Protein AF-A0A2U3XKX7-F1 (afdb_monomer_lite)

Structure (mmCIF, N/CA/C/O backbone):
data_AF-A0A2U3XKX7-F1
#
_entry.id   AF-A0A2U3XKX7-F1
#
loop_
_atom_site.group_PDB
_atom_site.id
_atom_site.type_symbol
_atom_site.label_atom_id
_atom_site.label_alt_id
_atom_site.label_comp_id
_atom_site.label_asym_id
_atom_site.label_entity_id
_atom_site.label_seq_id
_atom_site.pdbx_PDB_ins_code
_atom_site.Cartn_x
_atom_site.Cartn_y
_atom_site.Cartn_z
_atom_site.occupancy
_atom_site.B_iso_or_equiv
_atom_site.auth_seq_id
_atom_site.auth_comp_id
_atom_site.auth_asym_id
_atom_site.auth_atom_id
_atom_site.pdbx_PDB_model_num
ATOM 1 N N . MET A 1 1 ? -7.008 1.959 60.439 1.00 56.16 1 MET A N 1
ATOM 2 C CA . MET A 1 1 ? -7.130 2.000 58.962 1.00 56.16 1 MET A CA 1
ATOM 3 C C . MET A 1 1 ? -8.613 1.902 58.623 1.00 56.16 1 MET A C 1
ATOM 5 O O . MET A 1 1 ? -9.250 0.971 59.090 1.00 56.16 1 MET A O 1
ATOM 9 N N . ASN A 1 2 ? -9.193 2.887 57.932 1.00 83.81 2 ASN A N 1
ATOM 10 C CA . ASN A 1 2 ? -10.648 2.980 57.759 1.00 83.81 2 ASN A CA 1
ATOM 11 C C . ASN A 1 2 ? -11.076 2.221 56.484 1.00 83.81 2 ASN A C 1
ATOM 13 O O . ASN A 1 2 ? -10.810 2.687 55.373 1.00 83.81 2 ASN A O 1
ATOM 17 N N . GLN A 1 3 ? -11.657 1.028 56.643 1.00 82.06 3 GLN A N 1
ATOM 18 C CA . GLN A 1 3 ? -11.861 0.050 55.558 1.00 82.06 3 GLN A CA 1
ATOM 19 C C . GLN A 1 3 ? -12.767 0.563 54.429 1.00 82.06 3 GLN A C 1
ATOM 21 O O . GLN A 1 3 ? -12.496 0.310 53.257 1.00 82.06 3 GLN A O 1
ATOM 26 N N . GLU A 1 4 ? -13.788 1.356 54.748 1.00 83.44 4 GLU A N 1
ATOM 27 C CA . GLU A 1 4 ? -14.734 1.869 53.749 1.00 83.44 4 GLU A CA 1
ATOM 28 C C . GLU A 1 4 ? -14.098 2.846 52.756 1.00 83.44 4 GLU A C 1
ATOM 30 O O . GLU A 1 4 ? -14.389 2.819 51.558 1.00 83.44 4 GLU A O 1
ATOM 35 N N . LYS A 1 5 ? -13.201 3.717 53.237 1.00 82.25 5 LYS A N 1
ATOM 36 C CA . LYS A 1 5 ? -12.484 4.667 52.373 1.00 82.25 5 LYS A CA 1
ATOM 37 C C . LYS A 1 5 ? -11.531 3.934 51.433 1.00 82.25 5 LYS A C 1
ATOM 39 O O . LYS A 1 5 ? -11.406 4.319 50.272 1.00 82.25 5 LYS A O 1
ATOM 44 N N . LEU A 1 6 ? -10.907 2.860 51.918 1.00 81.31 6 LEU A N 1
ATOM 45 C CA . LEU A 1 6 ? -10.013 2.028 51.119 1.00 81.31 6 LEU A CA 1
ATOM 46 C C . LEU A 1 6 ? -10.777 1.286 50.012 1.00 81.31 6 LEU A C 1
ATOM 48 O O . LEU A 1 6 ? -10.338 1.296 48.864 1.00 81.31 6 LEU A O 1
ATOM 52 N N . ALA A 1 7 ? -11.951 0.729 50.324 1.00 79.44 7 ALA A N 1
ATOM 53 C CA . ALA A 1 7 ? -12.810 0.068 49.341 1.00 79.44 7 ALA A CA 1
ATOM 54 C C . ALA A 1 7 ? -13.290 1.033 48.239 1.00 79.44 7 ALA A C 1
ATOM 56 O O . ALA A 1 7 ? -13.259 0.694 47.055 1.00 79.44 7 ALA A O 1
ATOM 57 N N . LYS A 1 8 ? -13.662 2.269 48.603 1.00 78.75 8 LYS A N 1
ATOM 58 C CA . LYS A 1 8 ? -14.044 3.312 47.632 1.00 78.75 8 LYS A CA 1
ATOM 59 C C . LYS A 1 8 ? -12.889 3.690 46.699 1.00 78.75 8 LYS A C 1
ATOM 61 O O . LYS A 1 8 ? -13.094 3.797 45.493 1.00 78.75 8 LYS A O 1
ATOM 66 N N . LEU A 1 9 ? -11.674 3.834 47.231 1.00 79.44 9 LEU A N 1
ATOM 67 C CA . LEU A 1 9 ? -10.473 4.117 46.435 1.00 79.44 9 LEU A CA 1
ATOM 68 C C . LEU A 1 9 ? -10.124 2.967 45.477 1.00 79.44 9 LEU A C 1
ATOM 70 O O . LEU A 1 9 ? -9.765 3.217 44.327 1.00 79.44 9 LEU A O 1
ATOM 74 N N . GLN A 1 10 ? -10.284 1.715 45.914 1.00 75.06 10 GLN A N 1
ATOM 75 C CA . GLN A 1 10 ? -10.091 0.535 45.063 1.00 75.06 10 GLN A CA 1
ATOM 76 C C . GLN A 1 10 ? -11.146 0.402 43.956 1.00 75.06 10 GLN A C 1
ATOM 78 O O . GLN A 1 10 ? -10.856 -0.163 42.907 1.00 75.06 10 GLN A O 1
ATOM 83 N N . ALA A 1 11 ? -12.357 0.927 44.145 1.00 72.75 11 ALA A N 1
ATOM 84 C CA . ALA A 1 11 ? -13.367 0.959 43.087 1.00 72.75 11 ALA A CA 1
ATOM 85 C C . ALA A 1 11 ? -13.100 2.065 42.044 1.00 72.75 11 ALA A C 1
ATOM 87 O O . ALA A 1 11 ? -13.509 1.938 40.891 1.00 72.75 11 ALA A O 1
ATOM 88 N N . GLN A 1 12 ? -12.395 3.135 42.428 1.00 72.81 12 GLN A N 1
ATOM 89 C CA . GLN A 1 12 ? -12.201 4.343 41.615 1.00 72.81 12 GLN A CA 1
ATOM 90 C C . GLN A 1 12 ? -10.911 4.340 40.768 1.00 72.81 12 GLN A C 1
ATOM 92 O O . GLN A 1 12 ? -10.515 5.373 40.222 1.00 72.81 12 GLN A O 1
ATOM 97 N N . VAL A 1 13 ? -10.223 3.202 40.638 1.00 69.94 13 VAL A N 1
ATOM 98 C CA . VAL A 1 13 ? -8.987 3.117 39.841 1.00 69.94 13 VAL A CA 1
ATOM 99 C C . VAL A 1 13 ? -9.258 3.461 38.374 1.00 69.94 13 VAL A C 1
ATOM 101 O O . VAL A 1 13 ? -10.048 2.812 37.690 1.00 69.94 13 VAL A O 1
ATOM 104 N N . ARG A 1 14 ? -8.523 4.464 37.871 1.00 64.75 14 ARG A N 1
ATOM 105 C CA . ARG A 1 14 ? -8.588 5.026 36.503 1.00 64.75 14 ARG A CA 1
ATOM 106 C C . ARG A 1 14 ? -8.412 4.016 35.357 1.00 64.75 14 ARG A C 1
ATOM 108 O O . ARG A 1 14 ? -8.610 4.375 34.204 1.00 64.75 14 ARG A O 1
ATOM 115 N N . ILE A 1 15 ? -8.033 2.776 35.658 1.00 72.06 15 ILE A N 1
ATOM 116 C CA . ILE A 1 1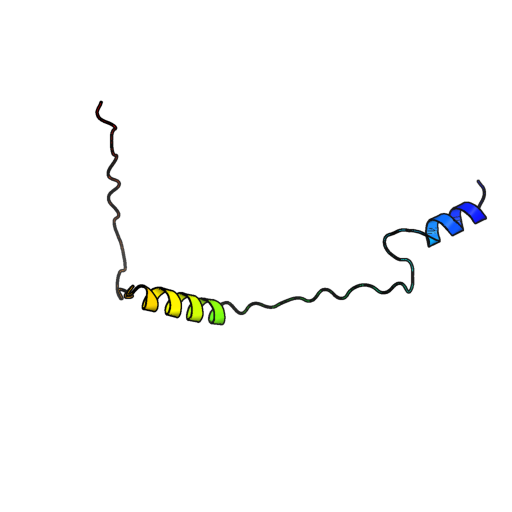5 ? -7.768 1.699 34.689 1.00 72.06 15 ILE A CA 1
ATOM 117 C C . ILE A 1 15 ? -9.049 0.901 34.369 1.00 72.06 15 ILE A C 1
ATOM 119 O O . ILE A 1 15 ? -9.069 0.086 33.450 1.00 72.06 15 ILE A O 1
ATOM 123 N N . GLY A 1 16 ? -10.146 1.198 35.071 1.00 72.19 16 GLY A N 1
ATOM 124 C CA . GLY A 1 16 ? -11.425 0.533 34.892 1.00 72.19 16 GLY A CA 1
ATOM 125 C C . GLY A 1 16 ? -11.538 -0.701 35.786 1.00 72.19 16 GLY A C 1
ATOM 126 O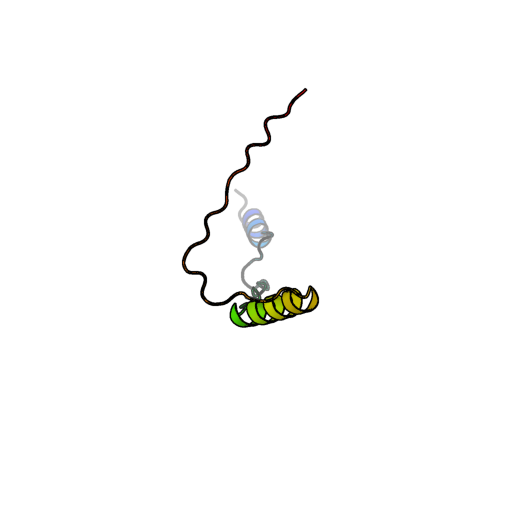 O . GLY A 1 16 ? -10.723 -1.618 35.733 1.00 72.19 16 GLY A O 1
ATOM 127 N N . GLY A 1 17 ? -12.558 -0.703 36.646 1.00 78.50 17 GLY A N 1
ATOM 128 C CA . GLY A 1 17 ? -12.869 -1.808 37.549 1.00 78.50 17 GLY A CA 1
ATOM 129 C C . GLY A 1 17 ? -13.531 -3.004 36.858 1.00 78.50 17 GLY A C 1
ATOM 130 O O . GLY A 1 17 ? -13.737 -3.038 35.639 1.00 78.50 17 GLY A O 1
ATOM 131 N N . LYS A 1 18 ? -13.913 -3.997 37.664 1.00 74.38 18 LYS A N 1
ATOM 132 C CA . LYS A 1 18 ? -14.669 -5.177 37.222 1.00 74.38 18 LYS A CA 1
ATOM 133 C C . LYS A 1 18 ? -15.971 -4.732 36.535 1.00 74.38 18 LYS A C 1
ATOM 135 O O . LYS A 1 18 ? -16.766 -4.020 37.132 1.00 74.38 18 LYS A O 1
ATOM 140 N N . GLY A 1 19 ? -16.169 -5.132 35.278 1.00 76.81 19 GLY A N 1
ATOM 141 C CA . GLY A 1 19 ? -17.341 -4.751 34.474 1.00 76.81 19 GLY A CA 1
ATOM 142 C C . GLY A 1 19 ? -17.184 -3.467 33.650 1.00 76.81 19 GLY A C 1
ATOM 143 O O . GLY A 1 19 ? -18.081 -3.140 32.878 1.00 76.81 19 GLY A O 1
ATOM 144 N N . THR A 1 20 ? -16.057 -2.753 33.747 1.00 78.62 20 THR A N 1
ATOM 145 C CA . THR A 1 20 ? -15.807 -1.599 32.868 1.00 78.62 20 THR A CA 1
ATOM 146 C C . THR A 1 20 ? -15.523 -2.035 31.431 1.00 78.62 20 THR A C 1
ATOM 148 O O . THR A 1 20 ? -14.901 -3.070 31.172 1.00 78.62 20 THR A O 1
ATOM 151 N N . ALA A 1 21 ? -16.005 -1.243 30.471 1.00 77.00 21 ALA A N 1
ATOM 152 C CA . ALA A 1 21 ? -15.853 -1.530 29.052 1.00 77.00 21 ALA A CA 1
ATOM 153 C C . ALA A 1 21 ? -14.371 -1.483 28.647 1.00 77.00 21 ALA A C 1
ATOM 155 O O . ALA A 1 21 ? -13.775 -0.417 28.483 1.00 77.00 21 ALA A O 1
ATOM 156 N N . ARG A 1 22 ? -13.763 -2.655 28.452 1.00 79.12 22 ARG A N 1
ATOM 157 C CA . ARG A 1 22 ? -12.404 -2.756 27.919 1.00 79.12 22 ARG A CA 1
ATOM 158 C C . ARG A 1 22 ? -12.440 -2.544 26.410 1.00 79.12 22 ARG A C 1
ATOM 160 O O . ARG A 1 22 ? -13.081 -3.305 25.684 1.00 79.12 22 ARG A O 1
ATOM 167 N N . ARG A 1 23 ? -11.717 -1.537 25.912 1.00 81.81 23 ARG A N 1
ATOM 168 C CA . ARG A 1 23 ? -11.593 -1.310 24.467 1.00 81.81 23 ARG A CA 1
ATOM 169 C C . ARG A 1 23 ? -10.925 -2.528 23.817 1.00 81.81 23 ARG A C 1
ATOM 171 O O . ARG A 1 23 ? -9.802 -2.889 24.167 1.00 81.81 23 ARG A O 1
ATOM 178 N N . LYS A 1 24 ? -11.599 -3.154 22.851 1.00 77.69 24 LYS A N 1
ATOM 179 C CA . LYS A 1 24 ? -10.997 -4.186 21.996 1.00 77.69 24 LYS A CA 1
ATOM 180 C C . LYS A 1 24 ? -9.913 -3.529 21.133 1.00 77.69 24 LYS A C 1
ATOM 182 O O . LYS A 1 24 ? -10.174 -2.533 20.459 1.00 77.69 24 LYS A O 1
ATOM 187 N N . LYS A 1 25 ? -8.690 -4.069 21.149 1.00 81.25 25 LYS A N 1
ATOM 188 C CA . LYS A 1 25 ? -7.626 -3.648 20.227 1.00 81.25 25 LYS A CA 1
ATOM 189 C C . LYS A 1 25 ? -8.017 -4.090 18.817 1.00 81.25 25 LYS A C 1
ATOM 191 O O . LYS A 1 25 ? -8.157 -5.286 18.574 1.00 81.25 25 LYS A O 1
ATOM 196 N N . LYS A 1 26 ? -8.161 -3.144 17.885 1.00 83.25 26 LYS A N 1
ATOM 197 C CA . LYS A 1 26 ? -8.230 -3.465 16.455 1.00 83.25 26 LYS A CA 1
ATOM 198 C C . LYS A 1 26 ? -6.823 -3.845 16.001 1.00 83.25 26 LYS A C 1
ATOM 200 O O . LYS A 1 26 ? -5.965 -2.977 15.862 1.00 83.25 26 LYS A O 1
ATOM 205 N N . VAL A 1 27 ? -6.572 -5.137 15.823 1.00 80.31 27 VAL A N 1
ATOM 206 C CA . VAL A 1 27 ? -5.344 -5.612 15.179 1.00 80.31 27 VAL A CA 1
ATOM 207 C C . VAL A 1 27 ? -5.565 -5.506 13.675 1.00 80.31 27 VAL A C 1
ATOM 209 O O . VAL A 1 27 ? -6.406 -6.201 13.115 1.00 80.31 27 VAL A O 1
ATOM 212 N N . VAL A 1 28 ? -4.869 -4.570 13.030 1.00 83.75 28 VAL A N 1
ATOM 213 C CA . VAL A 1 28 ? -4.876 -4.452 11.570 1.00 83.75 28 VAL A CA 1
ATOM 214 C C . VAL A 1 28 ? -3.760 -5.341 11.042 1.00 83.75 28 VAL A C 1
ATOM 216 O O . VAL A 1 28 ? -2.586 -5.014 11.192 1.00 83.75 28 VAL A O 1
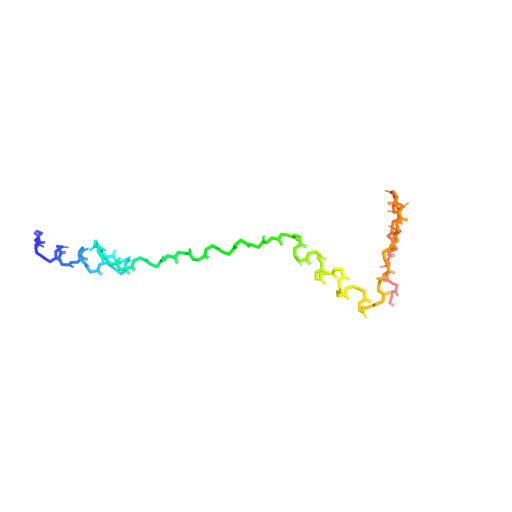ATOM 219 N N . HIS A 1 29 ? -4.124 -6.468 10.438 1.00 82.25 29 HIS A N 1
ATOM 220 C CA . HIS A 1 29 ? -3.176 -7.290 9.696 1.00 82.25 29 HIS A CA 1
ATOM 221 C C . HIS A 1 29 ? -2.915 -6.618 8.344 1.00 82.25 29 HIS A C 1
ATOM 223 O O . HIS A 1 29 ? -3.791 -6.587 7.482 1.00 82.25 29 HIS A O 1
ATOM 229 N N . ARG A 1 30 ? -1.728 -6.025 8.176 1.00 74.12 30 ARG A N 1
ATOM 230 C CA . ARG A 1 30 ? -1.252 -5.570 6.865 1.00 74.12 30 ARG A CA 1
ATOM 231 C C . ARG A 1 30 ? -0.621 -6.754 6.143 1.00 74.12 30 ARG A C 1
ATOM 233 O O . ARG A 1 30 ? 0.308 -7.371 6.651 1.00 74.12 30 ARG A O 1
ATOM 240 N N . THR A 1 31 ? -1.143 -7.075 4.969 1.00 73.25 31 THR A N 1
ATOM 241 C CA . THR A 1 31 ? -0.577 -8.077 4.065 1.00 73.25 31 THR A CA 1
ATOM 242 C C . THR A 1 31 ? 0.563 -7.456 3.262 1.00 73.25 31 THR A C 1
ATOM 244 O O . THR A 1 31 ? 0.313 -6.554 2.462 1.00 73.25 31 THR A O 1
ATOM 247 N N . ALA A 1 32 ? 1.787 -7.964 3.429 1.00 69.38 32 ALA A N 1
ATOM 248 C CA . ALA A 1 32 ? 2.987 -7.461 2.749 1.00 69.38 32 ALA A CA 1
ATOM 249 C C . ALA A 1 32 ? 2.863 -7.440 1.209 1.00 69.38 32 ALA A C 1
ATOM 251 O O . ALA A 1 32 ? 3.379 -6.547 0.547 1.00 69.38 32 ALA A O 1
ATOM 252 N N . THR A 1 33 ? 2.096 -8.369 0.632 1.00 71.69 33 THR A N 1
ATOM 253 C CA . THR A 1 33 ? 1.885 -8.489 -0.821 1.00 71.69 33 THR A CA 1
ATOM 254 C C . THR A 1 33 ? 1.080 -7.340 -1.438 1.00 71.69 33 THR A C 1
ATOM 256 O O . THR A 1 33 ? 1.220 -7.053 -2.626 1.00 71.69 33 THR A O 1
ATOM 259 N N . ALA A 1 34 ? 0.217 -6.674 -0.663 1.00 74.88 34 ALA A N 1
ATOM 260 C CA . ALA A 1 34 ? -0.572 -5.543 -1.155 1.00 74.88 34 ALA A CA 1
ATOM 261 C C . ALA A 1 34 ? 0.268 -4.264 -1.255 1.00 74.88 34 ALA A C 1
ATOM 263 O O . ALA A 1 34 ? 0.050 -3.448 -2.153 1.00 74.88 34 ALA A O 1
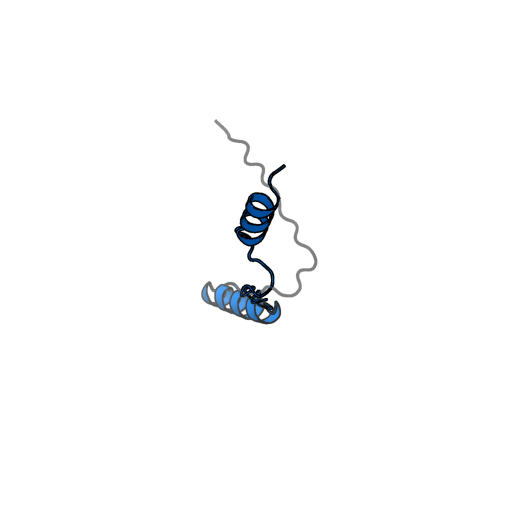ATOM 264 N N . ASP A 1 35 ? 1.221 -4.098 -0.341 1.00 80.31 35 ASP A N 1
ATOM 265 C CA . ASP A 1 35 ? 2.098 -2.933 -0.309 1.00 80.31 35 ASP A CA 1
ATOM 266 C C . ASP A 1 35 ? 3.173 -3.021 -1.399 1.00 80.31 35 ASP A C 1
ATOM 268 O O . ASP A 1 35 ? 3.432 -2.019 -2.063 1.00 80.31 35 ASP A O 1
ATOM 272 N N . ASP A 1 36 ? 3.685 -4.221 -1.695 1.00 85.50 36 ASP A N 1
ATOM 273 C CA . ASP A 1 36 ? 4.618 -4.444 -2.808 1.00 85.50 36 ASP A CA 1
ATOM 274 C C . ASP A 1 36 ? 4.011 -4.052 -4.171 1.00 85.50 36 ASP A C 1
ATOM 276 O O . ASP A 1 36 ? 4.605 -3.302 -4.944 1.00 85.50 36 ASP A O 1
ATOM 280 N N . LYS A 1 37 ? 2.747 -4.420 -4.433 1.00 86.88 37 LYS A N 1
ATOM 281 C CA . LYS A 1 37 ? 2.040 -3.996 -5.659 1.00 86.88 37 LYS A CA 1
ATOM 282 C C . LYS A 1 37 ? 1.887 -2.477 -5.763 1.00 86.88 37 LYS A C 1
ATOM 284 O O . LYS A 1 37 ? 2.003 -1.919 -6.856 1.00 86.88 37 LYS A O 1
ATOM 289 N N . LYS A 1 38 ? 1.623 -1.797 -4.643 1.00 88.25 38 LYS A N 1
ATOM 290 C CA . LYS A 1 38 ? 1.531 -0.328 -4.610 1.00 88.25 38 LYS A CA 1
ATOM 291 C C . LYS A 1 38 ? 2.890 0.304 -4.866 1.00 88.25 38 LYS A C 1
ATOM 293 O O . LYS A 1 38 ? 2.968 1.227 -5.672 1.00 88.25 38 LYS A O 1
ATOM 298 N N . LEU A 1 39 ? 3.942 -0.217 -4.243 1.00 89.19 39 LEU A N 1
ATOM 299 C CA . LEU A 1 39 ? 5.309 0.240 -4.451 1.00 89.19 39 LEU A CA 1
ATOM 300 C C . LEU A 1 39 ? 5.716 0.107 -5.923 1.00 89.19 39 LEU A C 1
ATOM 302 O O . LEU A 1 39 ? 6.111 1.096 -6.537 1.00 89.19 39 LEU A O 1
ATOM 306 N N . GLN A 1 40 ? 5.499 -1.066 -6.520 1.00 89.31 40 GLN A N 1
ATOM 307 C CA . GLN A 1 40 ? 5.747 -1.312 -7.942 1.00 89.31 40 GLN A CA 1
ATOM 308 C C . GLN A 1 40 ? 4.961 -0.347 -8.841 1.00 89.31 40 GLN A C 1
ATOM 310 O O . GLN A 1 40 ? 5.495 0.178 -9.818 1.00 89.31 40 GLN A O 1
ATOM 315 N N . SER A 1 41 ? 3.699 -0.058 -8.506 1.00 89.44 41 SER A N 1
ATOM 316 C CA . SER A 1 41 ? 2.895 0.909 -9.265 1.00 89.44 41 SER A CA 1
ATOM 317 C C . SER A 1 41 ? 3.434 2.342 -9.171 1.00 89.44 41 SER A C 1
ATOM 319 O O . SER A 1 41 ? 3.401 3.072 -10.161 1.00 89.44 41 SER A O 1
ATOM 321 N N . SER A 1 42 ? 3.956 2.742 -8.010 1.00 91.06 42 SER A N 1
ATOM 322 C CA . SER A 1 42 ? 4.551 4.064 -7.801 1.00 91.06 42 SER A CA 1
ATOM 323 C C . SER A 1 42 ? 5.871 4.214 -8.554 1.00 91.06 42 SER A C 1
ATOM 325 O O . SER A 1 42 ? 6.077 5.230 -9.210 1.00 91.06 42 SER A O 1
ATOM 327 N N . LEU A 1 43 ? 6.728 3.191 -8.532 1.00 92.38 43 LEU A N 1
ATOM 328 C CA . LEU A 1 43 ? 7.999 3.187 -9.264 1.00 92.38 43 LEU A CA 1
ATOM 329 C C . LEU A 1 43 ? 7.783 3.268 -10.784 1.00 92.38 43 LEU A C 1
ATOM 331 O O . LEU A 1 43 ? 8.430 4.070 -11.453 1.00 92.38 43 LEU A O 1
ATOM 335 N N . LYS A 1 44 ? 6.789 2.542 -11.318 1.00 89.88 44 LYS A N 1
ATOM 336 C CA . LYS A 1 44 ? 6.405 2.633 -12.738 1.00 89.88 44 LYS 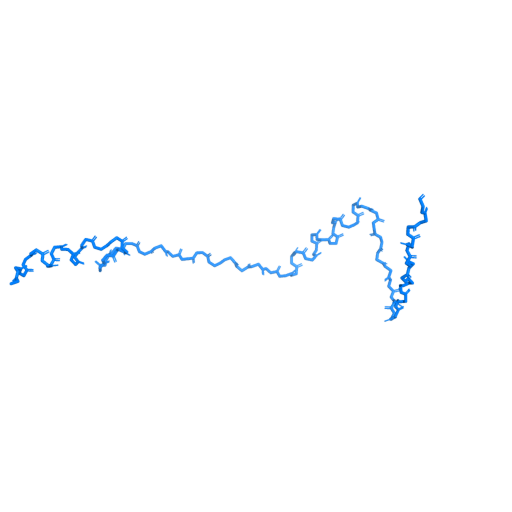A CA 1
ATOM 337 C C . LYS A 1 44 ? 5.951 4.036 -13.151 1.00 89.88 44 LYS A C 1
ATOM 339 O O . LYS A 1 44 ? 6.265 4.468 -14.254 1.00 89.88 44 LYS A O 1
ATOM 344 N N . LYS A 1 45 ? 5.238 4.768 -12.283 1.00 91.75 45 LYS A N 1
ATOM 345 C CA . LYS A 1 45 ? 4.836 6.165 -12.555 1.00 91.75 45 LYS A CA 1
ATOM 346 C C . LYS A 1 45 ? 6.026 7.116 -12.644 1.00 91.75 45 LYS A C 1
ATOM 348 O O . LYS A 1 45 ? 5.952 8.099 -13.369 1.00 91.75 45 LYS A O 1
ATOM 353 N N . LEU A 1 46 ? 7.106 6.816 -11.927 1.00 93.50 46 LEU A N 1
ATOM 354 C CA . LEU A 1 46 ? 8.371 7.549 -11.994 1.00 93.50 46 LEU A CA 1
ATOM 355 C C . LEU A 1 46 ? 9.260 7.082 -13.161 1.00 93.50 46 LEU A C 1
ATOM 357 O O . LEU A 1 46 ? 10.425 7.454 -13.217 1.00 93.50 46 LEU A O 1
ATOM 361 N N . ALA A 1 47 ? 8.721 6.260 -14.073 1.00 89.50 47 ALA A N 1
ATOM 362 C CA . ALA A 1 47 ? 9.435 5.654 -15.197 1.00 89.50 47 ALA A CA 1
ATOM 363 C C . ALA A 1 47 ? 10.645 4.790 -14.783 1.00 89.50 47 ALA A C 1
ATOM 365 O O . ALA A 1 47 ? 11.559 4.567 -15.575 1.00 89.50 47 ALA A O 1
ATOM 366 N N . VAL A 1 48 ? 10.651 4.277 -13.547 1.00 88.94 48 VAL A N 1
ATOM 367 C CA . VAL A 1 48 ? 11.692 3.365 -13.070 1.00 88.94 48 VAL A CA 1
ATOM 368 C C . VAL A 1 48 ? 11.404 1.969 -13.609 1.00 88.94 48 VAL A C 1
ATOM 370 O O . VAL A 1 48 ? 10.368 1.370 -13.308 1.00 88.94 48 VAL A O 1
ATOM 373 N N . ASN A 1 49 ? 12.342 1.450 -14.398 1.00 85.06 49 ASN A N 1
ATOM 374 C CA . ASN A 1 49 ? 12.277 0.106 -14.955 1.00 85.06 49 ASN A CA 1
ATOM 375 C C . ASN A 1 49 ? 13.068 -0.868 -14.082 1.00 85.06 49 ASN A C 1
ATOM 377 O O . ASN A 1 49 ? 14.177 -0.569 -13.645 1.00 85.06 49 ASN A O 1
ATOM 381 N N . ASN A 1 50 ? 12.497 -2.049 -13.848 1.00 81.56 50 ASN A N 1
ATOM 382 C CA . ASN A 1 50 ? 13.202 -3.122 -13.160 1.00 81.56 50 ASN A CA 1
ATOM 383 C C . ASN A 1 50 ? 14.244 -3.738 -14.102 1.00 81.56 50 ASN A C 1
ATOM 385 O O . ASN A 1 50 ? 13.888 -4.182 -15.194 1.00 81.56 50 ASN A O 1
ATOM 389 N N . ILE A 1 51 ? 15.504 -3.793 -13.674 1.00 85.00 51 ILE A N 1
ATOM 390 C CA . ILE A 1 51 ? 16.579 -4.462 -14.413 1.00 85.00 51 ILE A CA 1
ATOM 391 C C . ILE A 1 51 ? 16.659 -5.899 -13.888 1.00 85.00 51 ILE A C 1
ATOM 393 O O . ILE A 1 51 ? 16.945 -6.117 -12.714 1.00 85.00 51 ILE A O 1
ATOM 397 N N . ALA A 1 52 ? 16.338 -6.881 -14.732 1.00 84.31 52 ALA A N 1
ATOM 398 C CA . ALA A 1 52 ? 16.354 -8.295 -14.357 1.00 84.31 52 ALA A CA 1
ATOM 399 C C . ALA A 1 52 ? 17.734 -8.923 -14.618 1.00 84.31 52 ALA A C 1
ATOM 401 O O . ALA A 1 52 ? 18.362 -8.612 -15.626 1.00 84.31 52 ALA A O 1
ATOM 402 N N . GLY A 1 53 ? 18.169 -9.838 -13.745 1.00 83.12 53 GLY A N 1
ATOM 403 C CA . GLY A 1 53 ? 19.380 -10.645 -13.961 1.00 83.12 53 GLY A CA 1
ATOM 404 C C . GLY A 1 53 ? 20.690 -10.042 -13.447 1.00 83.12 53 GLY A C 1
ATOM 405 O O . GLY A 1 53 ? 21.750 -10.440 -13.910 1.00 83.12 53 GLY A O 1
ATOM 406 N N . ILE A 1 54 ? 20.640 -9.089 -12.510 1.00 82.94 54 ILE A N 1
ATOM 407 C CA . ILE A 1 54 ? 21.843 -8.630 -11.801 1.00 82.94 54 ILE A CA 1
ATOM 408 C C . ILE A 1 54 ? 22.096 -9.567 -10.617 1.00 82.94 54 ILE A C 1
ATOM 410 O O . ILE A 1 54 ? 21.280 -9.625 -9.698 1.00 82.94 54 ILE A O 1
ATOM 414 N N . GLU A 1 55 ? 23.217 -10.286 -10.655 1.00 86.38 55 GLU A N 1
ATOM 415 C CA . GLU A 1 55 ? 23.674 -11.164 -9.568 1.00 86.38 55 GLU A CA 1
ATOM 416 C C . GLU A 1 55 ? 24.583 -10.409 -8.583 1.00 86.38 55 GLU A C 1
ATOM 418 O O . GLU A 1 55 ? 24.417 -10.548 -7.374 1.00 86.38 55 GLU A O 1
ATOM 423 N N . GLU A 1 56 ? 25.466 -9.536 -9.087 1.00 83.81 56 GLU A N 1
ATOM 424 C CA . GLU A 1 56 ? 26.365 -8.696 -8.287 1.00 83.81 56 GLU A CA 1
ATOM 425 C C . GLU A 1 56 ? 26.457 -7.270 -8.858 1.00 83.81 56 GLU A C 1
ATOM 427 O O . GLU A 1 56 ? 26.450 -7.062 -10.073 1.00 83.81 56 GLU A O 1
ATOM 432 N N . LEU A 1 57 ? 26.532 -6.277 -7.967 1.00 83.00 57 LEU A N 1
ATOM 433 C CA . LEU A 1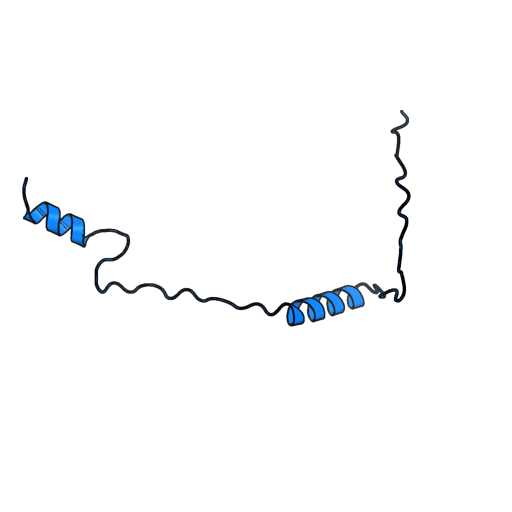 57 ? 26.719 -4.862 -8.293 1.00 83.00 57 LEU A CA 1
ATOM 434 C C . LEU A 1 57 ? 27.875 -4.319 -7.451 1.00 83.00 57 LEU A C 1
ATOM 436 O O . LEU A 1 57 ? 27.760 -4.254 -6.228 1.00 83.00 57 LEU A O 1
ATOM 440 N N . ASP A 1 58 ? 28.951 -3.891 -8.104 1.00 86.88 58 ASP A N 1
ATOM 441 C CA . ASP A 1 58 ? 30.029 -3.157 -7.444 1.00 86.88 58 ASP A CA 1
ATOM 442 C C . ASP A 1 58 ? 29.738 -1.652 -7.517 1.00 86.88 58 ASP A C 1
ATOM 444 O O . ASP A 1 58 ? 29.500 -1.101 -8.598 1.00 86.88 58 ASP A O 1
ATOM 448 N N . VAL A 1 59 ? 29.692 -0.987 -6.361 1.00 85.81 59 VAL A N 1
ATOM 449 C CA . VAL A 1 59 ? 29.389 0.446 -6.263 1.00 85.81 59 VAL A CA 1
ATOM 450 C C . VAL A 1 59 ? 30.672 1.171 -5.863 1.00 85.81 59 VAL A C 1
ATOM 452 O O . VAL A 1 59 ? 31.061 1.114 -4.693 1.00 85.81 59 VAL A O 1
ATOM 455 N N . PRO A 1 60 ? 31.345 1.871 -6.795 1.00 80.50 60 PRO A N 1
ATOM 456 C CA . PRO A 1 60 ? 32.602 2.534 -6.491 1.00 80.50 60 PRO A CA 1
ATOM 457 C C . PRO A 1 60 ? 32.358 3.688 -5.518 1.00 80.50 60 PRO A C 1
ATOM 459 O O . PRO A 1 60 ? 31.641 4.647 -5.814 1.00 80.50 60 PRO A O 1
ATOM 462 N N . VAL A 1 61 ? 32.982 3.615 -4.346 1.00 81.06 61 VAL A N 1
ATOM 463 C CA . VAL A 1 61 ? 32.956 4.700 -3.365 1.00 81.06 61 VAL A CA 1
ATOM 464 C C . VAL A 1 61 ? 33.922 5.785 -3.840 1.00 81.06 61 VAL A C 1
ATOM 466 O O . VAL A 1 61 ? 35.126 5.705 -3.613 1.00 81.06 61 VAL A O 1
ATOM 469 N N . HIS A 1 62 ? 33.413 6.806 -4.534 1.00 75.00 62 HIS A N 1
ATOM 470 C CA . HIS A 1 62 ? 34.205 7.998 -4.828 1.00 75.00 62 HIS A CA 1
ATOM 471 C C . HIS A 1 62 ? 34.288 8.844 -3.552 1.00 75.00 62 HIS A C 1
ATOM 473 O O . HIS A 1 62 ? 33.343 9.542 -3.183 1.00 75.00 62 HIS A O 1
ATOM 479 N N . SER A 1 63 ? 35.411 8.753 -2.840 1.00 70.19 63 SER A N 1
ATOM 480 C CA . SER A 1 63 ? 35.723 9.669 -1.747 1.00 70.19 63 SER A CA 1
ATOM 481 C C . SER A 1 63 ? 35.949 11.062 -2.336 1.00 70.19 63 SER A C 1
ATOM 483 O O . SER A 1 63 ? 37.029 11.359 -2.850 1.00 70.19 63 SER A O 1
ATOM 485 N N . TYR A 1 64 ? 34.930 11.917 -2.281 1.00 69.94 64 TYR A N 1
ATOM 486 C CA . TYR A 1 64 ? 35.108 13.348 -2.494 1.00 69.94 64 TYR A CA 1
ATOM 487 C C . TYR A 1 64 ? 35.928 13.892 -1.320 1.00 69.94 64 TYR A C 1
ATOM 489 O O . TYR A 1 64 ? 35.399 14.219 -0.263 1.00 69.94 64 TYR A O 1
ATOM 497 N N . SER A 1 65 ? 37.249 13.917 -1.493 1.00 62.00 65 SER A N 1
ATOM 498 C CA . SER A 1 65 ? 38.130 14.732 -0.668 1.00 62.00 65 SER A CA 1
ATOM 499 C C . SER A 1 65 ? 37.855 16.180 -1.052 1.00 62.00 65 SER A C 1
ATOM 501 O O . SER A 1 65 ? 38.252 16.594 -2.143 1.00 62.00 65 SER A O 1
ATOM 503 N N . ASP A 1 66 ? 37.160 16.911 -0.176 1.00 60.78 66 ASP A N 1
ATOM 504 C CA . ASP A 1 66 ? 37.070 18.373 -0.198 1.00 60.78 66 ASP A CA 1
ATOM 505 C C . ASP A 1 66 ? 38.447 18.939 -0.554 1.00 60.78 66 ASP A C 1
ATOM 507 O O . ASP A 1 66 ? 39.423 18.780 0.186 1.00 60.78 66 ASP A O 1
ATOM 511 N N . LYS A 1 67 ? 38.547 19.536 -1.740 1.00 54.88 67 LYS A N 1
ATOM 512 C CA . LYS A 1 67 ? 39.701 20.332 -2.132 1.00 54.88 67 LYS A CA 1
ATOM 513 C C . LYS A 1 67 ? 39.295 21.789 -1.994 1.00 54.88 67 LYS A C 1
ATOM 515 O O . LYS A 1 67 ? 38.672 22.301 -2.914 1.00 54.88 67 LYS A O 1
ATOM 520 N N . GLY A 1 68 ? 39.717 22.380 -0.874 1.00 47.94 68 GLY A N 1
ATOM 521 C CA . GLY A 1 68 ? 40.041 23.804 -0.711 1.00 47.94 68 GLY A CA 1
ATOM 522 C C . GLY A 1 68 ? 38.885 24.779 -0.808 1.00 47.94 68 GLY A C 1
ATOM 523 O O . GLY A 1 68 ? 38.511 25.111 -1.950 1.00 47.94 68 GLY A O 1
#

Radius of gyration: 30.02 Å; chains: 1; bounding box: 57×35×74 Å

InterPro domains:
  IPR039370 Transcription factor BTF3 [PTHR10351] (1-56)

Sequence (68 aa):
MNQEKLAKLQAQVRIGGKGTARRKKKVVHRTATADDKKLQSSLKKLAVNNIAGIEELDVPVHSYSDKG

Secondary structure (DSSP, 8-state):
--HHHHHHHHH--TT--TT--PPPP------HHHHHHHHHHHHHHTTPPP------------------

pLDDT: mean 79.12, std 9.08, range [47.94, 93.5]

Foldseek 3Di:
DDVVVVVVVVCPPPVHDDPGDDDDDDDDDDDPVVVVVVVVVVCVVVVNDDDPDDPDDDDDPDPPPDDD

Organism: Leptonychotes weddellii (NCBI:txid9713)